Protein AF-A0A136PB28-F1 (afdb_monomer_lite)

Structure (mmCIF, N/CA/C/O backbone):
data_AF-A0A136PB28-F1
#
_entry.id   AF-A0A136PB28-F1
#
loop_
_atom_site.group_PDB
_atom_site.id
_atom_site.type_symbol
_atom_site.label_atom_id
_atom_site.label_alt_id
_atom_site.label_comp_id
_atom_site.label_asym_id
_atom_site.label_entity_id
_atom_site.label_seq_id
_atom_site.pdbx_PDB_ins_code
_atom_site.Cartn_x
_atom_site.Cartn_y
_atom_site.Cartn_z
_atom_site.occupancy
_atom_site.B_iso_or_equiv
_atom_site.auth_seq_id
_atom_site.auth_comp_id
_atom_site.auth_asym_id
_atom_site.auth_atom_id
_atom_site.pdbx_PDB_model_num
ATOM 1 N N . MET A 1 1 ? 33.156 21.304 -29.698 1.00 40.88 1 MET A N 1
ATOM 2 C CA . MET A 1 1 ? 33.214 20.363 -28.556 1.00 40.88 1 MET A CA 1
ATOM 3 C C . MET A 1 1 ? 31.860 20.278 -27.821 1.00 40.88 1 MET A C 1
ATOM 5 O O . MET A 1 1 ? 31.818 20.439 -26.615 1.00 40.88 1 MET A O 1
ATOM 9 N N . PHE A 1 2 ? 30.739 20.036 -28.527 1.00 38.22 2 PHE A N 1
ATOM 10 C CA . PHE A 1 2 ? 29.385 20.040 -27.918 1.00 38.22 2 PHE A CA 1
ATOM 11 C C . PHE A 1 2 ? 28.402 18.998 -28.498 1.00 38.22 2 PHE A C 1
ATOM 13 O O . PHE A 1 2 ? 27.209 19.052 -28.219 1.00 38.22 2 PHE A O 1
ATOM 20 N N . LYS A 1 3 ? 28.861 18.025 -29.300 1.00 46.22 3 LYS A N 1
ATOM 21 C CA . LYS A 1 3 ? 27.948 17.099 -30.004 1.00 46.22 3 LYS A CA 1
ATOM 22 C C . LYS A 1 3 ? 27.441 15.935 -29.125 1.00 46.22 3 LYS A C 1
ATOM 24 O O . LYS A 1 3 ? 26.342 15.446 -29.358 1.00 46.22 3 LYS A O 1
ATOM 29 N N . ASN A 1 4 ? 28.170 15.559 -28.065 1.00 51.47 4 ASN A N 1
ATOM 30 C CA . ASN A 1 4 ? 27.816 14.422 -27.193 1.00 51.47 4 ASN A CA 1
ATOM 31 C C . ASN A 1 4 ? 26.791 14.746 -26.089 1.00 51.47 4 ASN A C 1
ATOM 33 O O . ASN A 1 4 ? 26.107 13.843 -25.609 1.00 51.47 4 ASN A O 1
ATOM 37 N N . THR A 1 5 ? 26.637 16.014 -25.695 1.00 54.25 5 THR A N 1
ATOM 38 C CA . THR A 1 5 ? 25.782 16.397 -24.554 1.00 54.25 5 THR A CA 1
ATOM 39 C C . THR A 1 5 ? 24.290 16.191 -24.837 1.00 54.25 5 THR A C 1
ATOM 41 O O . THR A 1 5 ? 23.528 15.865 -23.929 1.00 54.25 5 THR A O 1
ATOM 44 N N . ASN A 1 6 ? 23.866 16.325 -26.097 1.00 60.41 6 ASN A N 1
ATOM 45 C CA . ASN A 1 6 ? 22.459 16.170 -26.478 1.00 60.41 6 ASN A CA 1
ATOM 46 C C . ASN A 1 6 ? 22.024 14.698 -26.519 1.00 60.41 6 ASN A C 1
ATOM 48 O O . ASN A 1 6 ? 20.935 14.379 -26.057 1.00 60.41 6 ASN A O 1
ATOM 52 N N . ILE A 1 7 ? 22.889 13.792 -26.985 1.00 64.19 7 ILE A N 1
ATOM 53 C CA . ILE A 1 7 ? 22.598 12.349 -27.030 1.00 64.19 7 ILE A CA 1
ATOM 54 C C . ILE A 1 7 ? 22.523 11.770 -25.615 1.00 64.19 7 ILE A C 1
ATOM 56 O O . ILE A 1 7 ? 21.583 11.046 -25.297 1.00 64.19 7 ILE A O 1
ATOM 60 N N . PHE A 1 8 ? 23.456 12.151 -24.736 1.00 64.88 8 PHE A N 1
ATOM 61 C CA . PHE A 1 8 ? 23.424 11.733 -23.333 1.00 64.88 8 PHE A CA 1
ATOM 62 C C . PHE A 1 8 ? 22.133 12.184 -22.633 1.00 64.88 8 PHE A C 1
ATOM 64 O O . PHE A 1 8 ? 21.495 11.390 -21.950 1.00 64.88 8 PHE A O 1
ATOM 71 N N . ARG A 1 9 ? 21.687 13.427 -22.866 1.00 66.56 9 ARG A N 1
ATOM 72 C CA . ARG A 1 9 ? 20.415 13.937 -22.324 1.00 66.56 9 ARG A CA 1
ATOM 73 C C . ARG A 1 9 ? 19.198 13.159 -22.825 1.00 66.56 9 ARG A C 1
ATOM 75 O O . ARG A 1 9 ? 18.308 12.887 -22.027 1.00 66.56 9 ARG A O 1
ATOM 82 N N . VAL A 1 10 ? 19.164 12.784 -24.104 1.00 68.81 10 VAL A N 1
ATOM 83 C CA . VAL A 1 10 ? 18.063 11.989 -24.679 1.00 68.81 10 VAL A CA 1
ATOM 84 C C . VAL A 1 10 ? 18.028 10.583 -24.077 1.00 68.81 10 VAL A C 1
ATOM 86 O O . VAL A 1 10 ? 16.962 10.127 -23.675 1.00 68.81 10 VAL A O 1
ATOM 89 N N . ILE A 1 11 ? 19.181 9.924 -23.935 1.00 66.62 11 ILE A N 1
ATOM 90 C CA . ILE A 1 11 ? 19.267 8.595 -23.308 1.00 66.62 11 ILE A CA 1
ATOM 91 C C . ILE A 1 11 ? 18.815 8.661 -21.844 1.00 66.62 11 ILE A C 1
ATOM 93 O O . ILE A 1 11 ? 17.996 7.851 -21.419 1.00 66.62 11 ILE A O 1
ATOM 97 N N . VAL A 1 12 ? 19.281 9.657 -21.086 1.00 68.06 12 VAL A N 1
ATOM 98 C CA . VAL A 1 12 ? 18.870 9.858 -19.688 1.00 68.06 12 VAL A CA 1
ATOM 99 C C . VAL A 1 12 ? 17.362 10.110 -19.577 1.00 68.06 12 VAL A C 1
ATOM 101 O O . VAL A 1 12 ? 16.717 9.540 -18.702 1.00 68.06 12 VAL A O 1
ATOM 104 N N . LEU A 1 13 ? 16.770 10.895 -20.482 1.00 67.38 13 LEU A N 1
ATOM 105 C CA . LEU A 1 13 ? 15.319 11.127 -20.525 1.00 67.38 13 LEU A CA 1
ATOM 106 C C . LEU A 1 13 ? 14.516 9.849 -20.812 1.00 67.38 13 LEU A C 1
ATOM 108 O O . LEU A 1 13 ? 13.489 9.613 -20.172 1.00 67.38 13 LEU A O 1
ATOM 112 N N . ILE A 1 14 ? 14.984 9.005 -21.734 1.00 67.88 14 ILE A N 1
ATOM 113 C CA . ILE A 1 14 ? 14.341 7.719 -22.047 1.00 67.88 14 ILE A CA 1
ATOM 114 C C . ILE A 1 14 ? 14.407 6.779 -20.838 1.00 67.88 14 ILE A C 1
ATOM 116 O O . ILE A 1 14 ? 13.410 6.161 -20.474 1.00 67.88 14 ILE A O 1
ATOM 120 N N . VAL A 1 15 ? 15.556 6.715 -20.164 1.00 65.94 15 VAL A N 1
ATOM 121 C CA . VAL A 1 15 ? 15.717 5.889 -18.961 1.00 65.94 15 VAL A CA 1
ATOM 122 C C . VAL A 1 15 ? 14.838 6.403 -17.815 1.00 65.94 15 VAL A C 1
ATOM 124 O O . VAL A 1 15 ? 14.195 5.607 -17.144 1.00 65.94 15 VAL A O 1
ATOM 127 N N . LEU A 1 16 ? 14.735 7.718 -17.602 1.00 65.62 16 LEU A N 1
ATOM 128 C CA . LEU A 1 16 ? 13.890 8.284 -16.540 1.00 65.62 16 LEU A CA 1
ATOM 129 C C . LEU A 1 16 ? 12.391 8.032 -16.771 1.00 65.62 16 LEU A C 1
ATOM 131 O O . LEU A 1 16 ? 11.677 7.681 -15.833 1.00 65.62 16 LEU A O 1
ATOM 135 N N . THR A 1 17 ? 11.916 8.163 -18.012 1.00 62.56 17 THR A N 1
ATOM 136 C CA . THR A 1 17 ? 10.505 7.903 -18.365 1.00 62.56 17 THR A CA 1
ATOM 137 C C . THR A 1 17 ? 10.138 6.418 -18.291 1.00 62.56 17 THR A C 1
ATOM 139 O O . THR A 1 17 ? 8.999 6.075 -17.969 1.00 62.56 17 THR A O 1
ATOM 142 N N . ALA A 1 18 ? 11.106 5.521 -18.493 1.00 62.22 18 ALA A N 1
ATOM 143 C CA . ALA A 1 18 ? 10.931 4.087 -18.280 1.00 62.22 18 ALA A CA 1
ATOM 144 C C . ALA A 1 18 ? 10.609 3.727 -16.817 1.00 62.22 18 ALA A C 1
ATOM 146 O O . ALA A 1 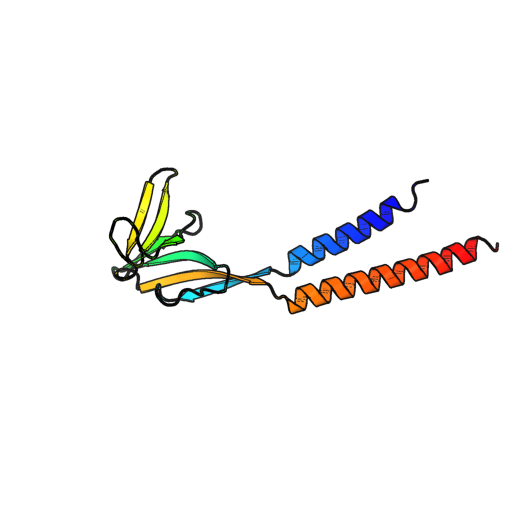18 ? 9.806 2.828 -16.569 1.00 62.22 18 ALA A O 1
ATOM 147 N N . PHE A 1 19 ? 11.184 4.442 -15.842 1.00 59.22 19 PHE A N 1
ATOM 148 C CA . PHE A 1 19 ? 10.926 4.181 -14.421 1.00 59.22 19 PHE A CA 1
ATOM 149 C C . PHE A 1 19 ? 9.526 4.611 -13.973 1.00 59.22 19 PHE A C 1
ATOM 151 O O . PHE A 1 19 ? 8.932 3.950 -13.121 1.00 59.22 19 PHE A O 1
ATOM 158 N N . THR A 1 20 ? 8.961 5.673 -14.555 1.00 59.78 20 THR A N 1
ATOM 159 C CA . THR A 1 20 ? 7.620 6.152 -14.178 1.00 59.78 20 THR A CA 1
ATOM 160 C C . THR A 1 20 ? 6.495 5.220 -14.631 1.00 59.78 20 THR A C 1
ATOM 162 O O . THR A 1 20 ? 5.398 5.290 -14.088 1.00 59.78 20 THR A O 1
ATOM 165 N N . GLY A 1 21 ? 6.751 4.332 -15.598 1.00 54.59 21 GLY A N 1
ATOM 166 C CA . GLY A 1 21 ? 5.741 3.438 -16.170 1.00 54.59 21 GLY A CA 1
ATOM 167 C C . GLY A 1 21 ? 5.539 2.103 -15.449 1.00 54.59 21 GLY A C 1
ATOM 168 O O . GLY A 1 21 ? 4.666 1.347 -15.864 1.00 54.59 21 GLY A O 1
ATOM 169 N N . CYS A 1 22 ? 6.323 1.777 -14.412 1.00 65.06 22 CYS A N 1
ATOM 170 C CA . CYS A 1 22 ? 6.362 0.401 -13.892 1.00 65.06 22 CYS A CA 1
ATOM 171 C C . CYS A 1 22 ? 5.754 0.162 -12.506 1.00 65.06 22 CYS A C 1
ATOM 173 O O . CYS A 1 22 ? 5.833 -0.945 -11.968 1.00 65.06 22 CYS A O 1
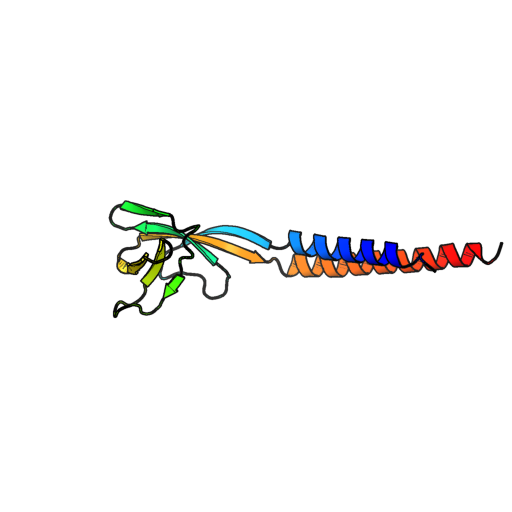ATOM 175 N N . VAL A 1 23 ? 5.115 1.180 -11.933 1.00 62.50 23 VAL A N 1
ATOM 176 C CA . VAL A 1 23 ? 4.395 1.063 -10.663 1.00 62.50 23 VAL A CA 1
ATOM 177 C C . VAL A 1 23 ? 2.908 1.218 -10.951 1.00 62.50 23 VAL A C 1
ATOM 179 O O . VAL A 1 23 ? 2.466 2.277 -11.385 1.00 62.50 23 VAL A O 1
ATOM 182 N N . THR A 1 24 ? 2.137 0.155 -10.738 1.00 66.38 24 THR A N 1
ATOM 183 C CA . THR A 1 24 ? 0.673 0.184 -10.839 1.00 66.38 24 THR A CA 1
ATOM 184 C C . THR A 1 24 ? 0.100 0.118 -9.433 1.00 66.38 24 THR A C 1
ATOM 186 O O . THR A 1 24 ? 0.485 -0.748 -8.647 1.00 66.38 24 THR A O 1
ATOM 189 N N . SER A 1 25 ? -0.812 1.028 -9.092 1.00 66.25 25 SER A N 1
ATOM 190 C CA . SER A 1 25 ? -1.561 0.906 -7.847 1.00 66.25 25 SER A CA 1
ATOM 191 C C . SER A 1 25 ? -2.829 0.087 -8.070 1.00 66.25 25 SER A C 1
ATOM 193 O O . SER A 1 25 ? -3.546 0.256 -9.059 1.00 66.25 25 SER A O 1
ATOM 195 N N . LYS A 1 26 ? -3.093 -0.846 -7.156 1.00 77.69 26 LYS A N 1
ATOM 196 C CA . LYS A 1 26 ? -4.293 -1.679 -7.156 1.00 77.69 26 LYS A CA 1
ATOM 197 C C . LYS A 1 26 ? -5.045 -1.471 -5.852 1.00 77.69 26 LYS A C 1
ATOM 199 O O . LYS A 1 26 ? -4.461 -1.516 -4.774 1.00 77.69 26 LYS A O 1
ATOM 204 N N . ILE A 1 27 ? -6.351 -1.255 -5.952 1.00 81.62 27 ILE A N 1
ATOM 205 C CA . ILE A 1 27 ? -7.223 -1.144 -4.783 1.00 81.62 27 ILE A CA 1
ATOM 206 C C . ILE A 1 27 ? -7.669 -2.548 -4.379 1.00 81.62 27 ILE A C 1
ATOM 208 O O . ILE A 1 27 ? -8.200 -3.295 -5.201 1.00 81.62 27 ILE A O 1
ATOM 212 N N . GLU A 1 28 ? -7.480 -2.890 -3.111 1.00 82.38 28 GLU A N 1
ATOM 213 C CA . GLU A 1 28 ? -7.866 -4.174 -2.538 1.00 82.38 28 GLU A CA 1
ATOM 214 C C . GLU A 1 28 ? -8.627 -3.972 -1.222 1.00 82.38 28 GLU A C 1
ATOM 216 O O . GLU A 1 28 ? -8.401 -3.009 -0.484 1.00 82.38 28 GLU A O 1
ATOM 221 N N . TYR A 1 29 ? -9.566 -4.875 -0.941 1.00 81.88 29 TYR A N 1
ATOM 222 C CA . TYR A 1 29 ? -10.327 -4.896 0.304 1.00 81.88 29 TYR A CA 1
ATOM 223 C C . TYR A 1 29 ? -9.887 -6.111 1.112 1.00 81.88 29 TYR A C 1
ATOM 225 O O . TYR A 1 29 ? -10.109 -7.239 0.683 1.00 81.88 29 TYR A O 1
ATOM 233 N N . THR A 1 30 ? -9.276 -5.889 2.272 1.00 82.75 30 THR A N 1
ATOM 234 C CA . THR A 1 30 ? -8.758 -6.967 3.126 1.00 82.75 30 THR A CA 1
ATOM 235 C C . THR A 1 30 ? -9.233 -6.814 4.567 1.00 82.75 30 THR A C 1
ATOM 237 O O . THR A 1 30 ? -9.694 -5.749 4.981 1.00 82.75 30 THR A O 1
ATOM 240 N N . LYS A 1 31 ? -9.144 -7.882 5.357 1.00 78.44 31 LYS A N 1
ATOM 241 C CA . LYS A 1 31 ? -9.346 -7.812 6.808 1.00 78.44 31 LYS A CA 1
ATOM 242 C C . LYS A 1 31 ? -8.072 -7.309 7.486 1.00 78.44 31 LYS A C 1
ATOM 244 O O . LYS A 1 31 ? -6.969 -7.535 7.002 1.00 78.44 31 LYS A O 1
ATOM 249 N N . SER A 1 32 ? -8.208 -6.699 8.666 1.00 70.69 32 SER A N 1
ATOM 250 C CA . SER A 1 32 ? -7.053 -6.180 9.428 1.00 70.69 32 SER A CA 1
ATOM 251 C C . SER A 1 32 ? -5.989 -7.241 9.743 1.00 70.69 32 SER A C 1
ATOM 253 O O . SER A 1 32 ? -4.798 -6.950 9.777 1.00 70.69 32 SER A O 1
ATOM 255 N N . ASN A 1 33 ? -6.404 -8.500 9.898 1.00 67.81 33 ASN A N 1
ATOM 256 C CA . ASN A 1 33 ? -5.504 -9.611 10.215 1.00 67.81 33 ASN A CA 1
ATOM 257 C C . ASN A 1 33 ? -4.845 -10.232 8.968 1.00 67.81 33 ASN A C 1
ATOM 259 O O . ASN A 1 33 ? -3.974 -11.087 9.099 1.00 67.81 33 ASN A O 1
ATOM 263 N N . GLU A 1 34 ? -5.263 -9.817 7.771 1.00 73.25 34 GLU A N 1
ATOM 264 C CA . GLU A 1 34 ? -4.848 -10.356 6.469 1.00 73.25 34 GLU A CA 1
ATOM 265 C C . GLU A 1 34 ? -4.080 -9.296 5.655 1.00 73.25 34 GLU A C 1
ATOM 267 O O . GLU A 1 34 ? -4.063 -9.314 4.424 1.00 73.25 34 GLU A O 1
ATOM 272 N N . LEU A 1 35 ? -3.446 -8.336 6.339 1.00 73.31 35 LEU A N 1
ATOM 273 C CA . LEU A 1 35 ? -2.622 -7.322 5.687 1.00 73.31 35 LEU A CA 1
ATOM 274 C C . LEU A 1 35 ? -1.408 -7.976 4.996 1.00 73.31 35 LEU A C 1
ATOM 276 O O . LEU A 1 35 ? -0.705 -8.783 5.619 1.00 73.31 35 LEU A O 1
ATOM 280 N N . PRO A 1 36 ? -1.123 -7.624 3.729 1.00 69.06 36 PRO A N 1
ATOM 281 C CA . PRO A 1 36 ? -0.012 -8.208 2.992 1.00 69.06 36 PRO A CA 1
ATOM 282 C C . PRO A 1 36 ? 1.320 -7.770 3.614 1.00 69.06 36 PRO A C 1
ATOM 284 O O . PRO A 1 36 ? 1.653 -6.589 3.625 1.00 69.06 36 PRO A O 1
ATOM 287 N N . LYS A 1 37 ? 2.096 -8.728 4.139 1.00 69.06 37 LYS A N 1
ATOM 288 C CA . LYS A 1 37 ? 3.379 -8.458 4.820 1.00 69.06 37 LYS A CA 1
ATOM 289 C C . LYS A 1 37 ? 4.515 -8.087 3.865 1.00 69.06 37 LYS A C 1
ATOM 291 O O . LYS A 1 37 ? 5.435 -7.384 4.260 1.00 69.06 37 LYS A O 1
ATOM 296 N N . GLU A 1 38 ? 4.452 -8.578 2.630 1.00 68.44 38 GLU A N 1
ATOM 297 C CA . GLU A 1 38 ? 5.543 -8.476 1.649 1.00 68.44 38 GLU A CA 1
ATOM 298 C C . GLU A 1 38 ? 5.325 -7.376 0.602 1.00 68.44 38 GLU A C 1
ATOM 300 O O . GLU A 1 38 ? 6.214 -7.104 -0.201 1.00 68.44 38 GLU A O 1
ATOM 305 N N . LYS A 1 39 ? 4.153 -6.731 0.594 1.00 70.75 39 LYS A N 1
ATOM 306 C CA . LYS A 1 39 ? 3.827 -5.678 -0.373 1.00 70.75 39 LYS A CA 1
ATOM 307 C C . LYS A 1 39 ? 3.809 -4.316 0.301 1.00 70.75 39 LYS A C 1
ATOM 309 O O . LYS A 1 39 ? 3.380 -4.183 1.443 1.00 70.75 39 LYS A O 1
ATOM 314 N N . VAL A 1 40 ? 4.226 -3.290 -0.434 1.00 77.38 40 VAL A N 1
ATOM 315 C CA . VAL A 1 40 ? 4.031 -1.905 -0.006 1.00 77.38 40 VAL A CA 1
ATOM 316 C C . VAL A 1 40 ? 2.555 -1.572 -0.199 1.00 77.38 40 VAL A C 1
ATOM 318 O O . VAL A 1 40 ? 2.043 -1.619 -1.317 1.00 77.38 40 VAL A O 1
ATOM 321 N N . TYR A 1 41 ? 1.862 -1.261 0.893 1.00 81.38 41 TYR A N 1
ATOM 322 C CA . TYR A 1 41 ? 0.455 -0.882 0.870 1.00 81.38 41 TYR A CA 1
ATOM 323 C C . TYR A 1 41 ? 0.232 0.425 1.625 1.00 81.38 41 TYR A C 1
ATOM 325 O O . TYR A 1 41 ? 0.953 0.759 2.566 1.00 81.38 41 TYR A O 1
ATOM 333 N N . ARG A 1 42 ? -0.810 1.150 1.226 1.00 84.31 42 ARG A N 1
ATOM 334 C CA . ARG A 1 42 ? -1.336 2.314 1.931 1.00 84.31 42 ARG A CA 1
ATOM 335 C C . ARG A 1 42 ? -2.757 2.019 2.375 1.00 84.31 42 ARG A C 1
ATOM 337 O O . ARG A 1 42 ? -3.582 1.606 1.567 1.00 84.31 42 ARG A O 1
ATOM 344 N N . ILE A 1 43 ? -3.061 2.224 3.650 1.00 85.38 43 ILE A N 1
ATOM 345 C CA . ILE A 1 43 ? -4.433 2.093 4.146 1.00 85.38 43 ILE A CA 1
ATOM 346 C C . ILE A 1 43 ? -5.176 3.370 3.763 1.00 85.38 43 ILE A C 1
ATOM 348 O O . ILE A 1 43 ? -4.747 4.458 4.135 1.00 85.38 43 ILE A O 1
ATOM 35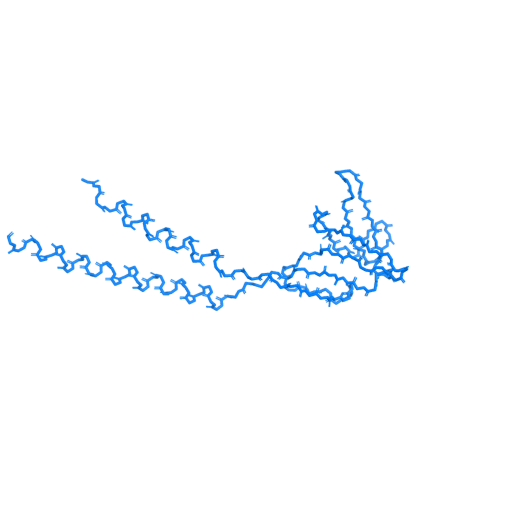2 N N . THR A 1 44 ? -6.266 3.251 3.006 1.00 89.44 44 THR A N 1
ATOM 353 C CA . THR A 1 44 ? -7.041 4.416 2.561 1.00 89.44 44 THR A CA 1
ATOM 354 C C . THR A 1 44 ? -8.313 4.588 3.370 1.00 89.44 44 THR A C 1
ATOM 356 O O . THR A 1 44 ? -8.700 5.707 3.667 1.00 89.44 44 THR A O 1
ATOM 359 N N . THR A 1 45 ? -8.992 3.500 3.732 1.00 89.62 45 THR A N 1
ATOM 360 C CA . THR A 1 45 ? -10.299 3.590 4.398 1.00 89.62 45 THR A CA 1
ATOM 361 C C . THR A 1 45 ? -10.482 2.448 5.384 1.00 89.62 45 THR A C 1
ATOM 363 O O . THR A 1 45 ? -10.170 1.297 5.075 1.00 89.62 45 THR A O 1
ATOM 366 N N . LEU A 1 46 ? -11.019 2.765 6.559 1.00 89.56 46 LEU A N 1
ATOM 367 C CA . LEU A 1 46 ? -11.389 1.810 7.597 1.00 89.56 46 LEU A CA 1
ATOM 368 C C . LEU A 1 46 ? -12.914 1.656 7.604 1.00 89.56 46 LEU A C 1
ATOM 370 O O . LEU A 1 46 ? -13.623 2.649 7.762 1.00 89.56 46 LEU A O 1
ATOM 374 N N . TYR A 1 47 ? -13.411 0.428 7.467 1.00 90.62 47 TYR A N 1
ATOM 375 C CA . TYR A 1 47 ? -14.819 0.091 7.676 1.00 90.62 47 TYR A CA 1
ATOM 376 C C . TYR A 1 47 ? -14.961 -0.579 9.038 1.00 90.62 47 TYR A C 1
ATOM 378 O O . TYR A 1 47 ? -14.430 -1.671 9.268 1.00 90.62 47 TYR A O 1
ATOM 386 N N . LEU A 1 48 ? -15.649 0.091 9.953 1.00 90.94 48 LEU A N 1
ATOM 387 C CA . LEU A 1 48 ? -15.863 -0.381 11.311 1.00 90.94 48 LEU A CA 1
ATOM 388 C C . LEU A 1 48 ? -17.112 -1.266 11.401 1.00 90.94 48 LEU A C 1
ATOM 390 O O . LEU A 1 48 ? -18.040 -1.162 10.600 1.00 90.94 48 LEU A O 1
ATOM 394 N N . LYS A 1 49 ? -17.139 -2.152 12.400 1.00 88.88 49 LYS A N 1
ATOM 395 C CA . LYS A 1 49 ? -18.265 -3.074 12.640 1.00 88.88 49 LYS A CA 1
ATOM 396 C C . LYS A 1 49 ? -19.542 -2.380 13.110 1.00 88.88 49 LYS A C 1
ATOM 398 O O . LYS A 1 49 ? -20.617 -2.952 12.978 1.00 88.88 49 LYS A O 1
ATOM 403 N N . ASP A 1 50 ? -19.420 -1.181 13.667 1.00 88.25 50 ASP A N 1
ATOM 404 C CA . ASP A 1 50 ? -20.548 -0.326 14.051 1.00 88.25 50 ASP A CA 1
ATOM 405 C C . ASP A 1 50 ? -21.198 0.377 12.840 1.00 88.25 50 ASP A C 1
ATOM 407 O O . ASP A 1 50 ? -22.190 1.081 13.002 1.00 88.25 50 ASP A O 1
ATOM 411 N N . GLY A 1 51 ? -20.660 0.177 11.629 1.00 85.25 51 GLY A N 1
ATOM 412 C CA . GLY A 1 51 ? -21.118 0.817 10.396 1.00 85.25 51 GLY A CA 1
ATOM 413 C C . GLY A 1 51 ? -20.417 2.141 10.085 1.00 85.25 51 GLY A C 1
ATOM 414 O O . GLY A 1 51 ? -20.635 2.701 9.011 1.00 85.25 51 GLY A O 1
ATOM 415 N N . SER A 1 52 ? -19.548 2.629 10.973 1.00 88.62 52 SER A N 1
ATOM 416 C CA . SER A 1 52 ? -18.779 3.852 10.757 1.00 88.62 52 SER A CA 1
ATOM 417 C C . SER A 1 52 ? -17.698 3.650 9.688 1.00 88.62 52 SER A C 1
ATOM 419 O O . SER A 1 52 ? -17.054 2.600 9.602 1.00 88.62 52 SER A O 1
ATOM 421 N N . ILE A 1 53 ? -17.460 4.686 8.884 1.00 90.31 53 ILE A N 1
ATOM 422 C CA . ILE A 1 53 ? -16.433 4.694 7.836 1.00 90.31 53 ILE A CA 1
ATOM 423 C C . ILE A 1 53 ? -15.450 5.818 8.143 1.00 90.31 53 ILE A C 1
ATOM 425 O O . ILE A 1 53 ? -15.854 6.969 8.297 1.00 90.31 53 ILE A O 1
ATOM 429 N N . ILE A 1 54 ? -14.160 5.491 8.222 1.00 87.88 54 ILE A N 1
ATOM 430 C CA . ILE A 1 54 ? -13.095 6.465 8.478 1.00 87.88 54 ILE A CA 1
ATOM 431 C C . ILE A 1 54 ? -12.183 6.517 7.254 1.00 87.88 54 ILE A C 1
ATOM 433 O O . ILE A 1 54 ? -11.507 5.536 6.937 1.00 87.88 54 ILE A O 1
ATOM 437 N N . ASP A 1 55 ? -12.149 7.663 6.574 1.00 88.75 55 ASP A N 1
ATOM 438 C CA . ASP A 1 55 ? -11.167 7.924 5.520 1.00 88.75 55 ASP A CA 1
ATOM 439 C C . ASP A 1 55 ? -9.832 8.350 6.146 1.00 88.75 55 ASP A C 1
ATOM 441 O O . ASP A 1 55 ? -9.758 9.292 6.942 1.00 88.75 55 ASP A O 1
ATOM 445 N N . VAL A 1 56 ? -8.782 7.609 5.807 1.00 87.81 56 VAL A N 1
ATOM 446 C CA . VAL A 1 56 ? -7.418 7.790 6.307 1.00 87.81 56 VAL A CA 1
ATOM 447 C C . VAL A 1 56 ? -6.398 7.935 5.175 1.00 87.81 56 VAL A C 1
ATOM 449 O O . VAL A 1 56 ? -5.196 7.903 5.436 1.00 87.81 56 VAL A O 1
ATOM 452 N N . LYS A 1 57 ? -6.848 8.135 3.927 1.00 83.44 57 LYS A N 1
ATOM 453 C CA . LYS A 1 57 ? -5.980 8.229 2.741 1.00 83.44 57 LYS A CA 1
ATOM 454 C C . LYS A 1 57 ? -4.874 9.281 2.883 1.00 83.44 57 LYS A C 1
ATOM 456 O O . LYS A 1 57 ? -3.749 9.044 2.449 1.00 83.44 57 LYS A O 1
ATOM 461 N N . GLU A 1 58 ? -5.187 10.412 3.509 1.00 82.56 58 GLU A N 1
ATOM 462 C CA . GLU A 1 58 ? -4.259 11.534 3.727 1.00 82.56 58 GLU A CA 1
ATOM 463 C C . GLU A 1 58 ? -3.649 11.552 5.140 1.00 82.56 58 GLU A C 1
ATOM 465 O O . GLU A 1 58 ? -2.850 12.423 5.462 1.00 82.56 58 GLU A O 1
ATOM 470 N N . LYS A 1 59 ? -4.005 10.579 5.988 1.00 82.25 59 LYS A N 1
ATOM 471 C CA . LYS A 1 59 ? -3.711 10.571 7.434 1.00 82.25 59 LYS A CA 1
ATOM 472 C C . LYS A 1 59 ? -2.579 9.619 7.837 1.00 82.25 59 LYS A C 1
ATOM 474 O O . LYS A 1 59 ? -2.438 9.304 9.019 1.00 82.25 59 LYS A O 1
ATOM 479 N N . ASP A 1 60 ? -1.818 9.132 6.851 1.00 79.25 60 ASP A N 1
ATOM 480 C CA . ASP A 1 60 ? -0.694 8.190 6.987 1.00 79.25 60 ASP A CA 1
ATOM 481 C C . ASP A 1 60 ? -0.944 7.075 8.018 1.00 79.25 60 ASP A C 1
ATOM 483 O O . ASP A 1 60 ? -0.155 6.834 8.937 1.00 79.25 60 ASP A O 1
ATOM 487 N N . ALA A 1 61 ? -2.070 6.376 7.853 1.00 85.56 61 ALA A N 1
ATOM 488 C CA . ALA A 1 61 ? -2.456 5.285 8.734 1.00 85.56 61 ALA A CA 1
ATOM 489 C C . ALA A 1 61 ? -1.462 4.114 8.683 1.00 85.56 61 ALA A C 1
ATOM 491 O O . ALA A 1 61 ? -1.067 3.654 7.608 1.00 85.56 61 ALA A O 1
ATOM 492 N N . LYS A 1 62 ? -1.098 3.587 9.858 1.00 85.31 62 LYS A N 1
ATOM 493 C CA . LYS A 1 62 ? -0.158 2.470 10.023 1.00 85.31 62 LYS A CA 1
ATOM 494 C C . LYS A 1 62 ? -0.724 1.404 10.947 1.00 85.31 62 LYS A C 1
ATOM 496 O O . LYS A 1 62 ? -1.360 1.707 11.954 1.00 85.31 62 LYS A O 1
ATOM 501 N N . PHE A 1 63 ? -0.430 0.148 10.633 1.00 84.88 63 PHE A N 1
ATOM 502 C CA . PHE A 1 63 ? -0.697 -0.970 11.527 1.00 84.88 63 PHE A CA 1
ATOM 503 C C . PHE A 1 63 ? 0.431 -1.102 12.562 1.00 84.88 63 PHE A C 1
ATOM 505 O O . PHE A 1 63 ? 1.607 -1.171 12.202 1.00 84.88 63 PHE A O 1
ATOM 512 N N . LYS A 1 64 ? 0.078 -1.153 13.848 1.00 84.88 64 LYS A N 1
ATOM 513 C CA . LYS A 1 64 ? 0.980 -1.436 14.969 1.00 84.88 64 LYS A CA 1
ATOM 514 C C . LYS A 1 64 ? 0.509 -2.705 15.681 1.00 84.88 64 LYS A C 1
ATOM 516 O O . LYS A 1 64 ? -0.667 -2.847 16.006 1.00 84.88 64 LYS A O 1
ATOM 521 N N . LEU A 1 65 ? 1.442 -3.606 15.991 1.00 82.25 65 LEU A N 1
ATOM 522 C CA . LEU A 1 65 ? 1.143 -4.819 16.765 1.00 82.25 65 LEU A CA 1
ATOM 523 C C . LEU A 1 65 ? 0.708 -4.506 18.197 1.00 82.25 65 LEU A C 1
ATOM 525 O O . LEU A 1 65 ? -0.082 -5.253 18.760 1.00 82.25 65 LEU A O 1
ATOM 529 N N . LYS A 1 66 ? 1.205 -3.408 18.773 1.00 83.00 66 LYS A N 1
ATOM 530 C CA . LYS A 1 66 ? 0.843 -2.951 20.111 1.00 83.00 66 LYS A CA 1
ATOM 531 C C . LYS A 1 66 ? 0.926 -1.433 20.186 1.00 83.00 66 LYS A C 1
ATOM 533 O O . LYS A 1 66 ? 1.950 -0.860 19.818 1.00 83.00 66 LYS A O 1
ATOM 538 N N . ASP A 1 67 ? -0.130 -0.794 20.671 1.00 82.81 67 ASP A N 1
ATOM 539 C CA . ASP A 1 67 ? -0.182 0.651 20.905 1.00 82.81 67 ASP A CA 1
ATOM 540 C C . ASP A 1 67 ? -0.973 0.931 22.186 1.00 82.81 67 ASP A C 1
ATOM 542 O O . ASP A 1 67 ? -2.077 0.417 22.361 1.00 82.81 67 ASP A O 1
ATOM 546 N N . LYS A 1 68 ? -0.385 1.685 23.126 1.00 81.50 68 LYS A N 1
ATOM 547 C CA . LYS A 1 68 ? -1.014 2.054 24.415 1.00 81.50 68 LYS A CA 1
ATOM 548 C C . LYS A 1 68 ? -1.636 0.868 25.186 1.00 81.50 68 LYS A C 1
ATOM 550 O O . LYS A 1 68 ? -2.653 1.012 25.853 1.00 81.50 68 LYS A O 1
ATOM 555 N N . GLY A 1 69 ? -1.016 -0.314 25.100 1.00 80.12 69 GLY A N 1
ATOM 556 C CA . GLY A 1 69 ? -1.475 -1.533 25.783 1.00 80.12 69 GLY A CA 1
ATOM 557 C C . GLY A 1 69 ? -2.558 -2.331 25.047 1.00 80.12 69 GLY A C 1
ATOM 558 O O . GLY A 1 69 ? -3.015 -3.337 25.578 1.00 80.12 69 GLY A O 1
ATOM 559 N N . ILE A 1 70 ? -2.943 -1.919 23.837 1.00 82.56 70 ILE A N 1
ATOM 560 C CA . ILE A 1 70 ? -3.910 -2.615 22.983 1.00 82.56 70 ILE A CA 1
ATOM 561 C C . ILE A 1 70 ? -3.153 -3.314 21.851 1.00 82.56 70 ILE A C 1
ATOM 563 O O . ILE A 1 70 ? -2.327 -2.693 21.180 1.00 82.56 70 ILE A O 1
ATOM 567 N N . ASP A 1 71 ? -3.451 -4.593 21.629 1.00 82.19 71 ASP A N 1
ATOM 568 C CA . ASP A 1 71 ? -2.837 -5.383 20.562 1.00 82.19 71 ASP A CA 1
ATOM 569 C C . ASP A 1 71 ? -3.573 -5.204 19.219 1.00 82.19 71 ASP A C 1
ATOM 571 O O . ASP A 1 71 ? -4.796 -5.044 19.178 1.00 82.19 71 ASP A O 1
ATOM 575 N N . ASN A 1 72 ? -2.819 -5.277 18.117 1.00 83.69 72 ASN A N 1
ATOM 576 C CA . ASN A 1 72 ? -3.271 -5.169 16.724 1.00 83.69 72 ASN A CA 1
ATOM 577 C C . ASN A 1 72 ? -4.127 -3.919 16.467 1.00 83.69 72 ASN A C 1
ATOM 579 O O . ASN A 1 72 ? -5.356 -3.986 16.385 1.00 83.69 72 ASN A O 1
ATOM 583 N N . VAL A 1 73 ? -3.490 -2.766 16.304 1.00 87.62 73 VAL A N 1
ATOM 584 C CA . VAL A 1 73 ? -4.148 -1.456 16.231 1.00 87.62 73 VAL A CA 1
ATOM 585 C C . VAL A 1 73 ? -3.762 -0.741 14.944 1.00 87.62 73 VAL A C 1
ATOM 587 O O . VAL A 1 73 ? -2.600 -0.753 14.546 1.00 87.62 73 VAL A O 1
ATOM 590 N N . ILE A 1 74 ? -4.725 -0.073 14.315 1.00 86.50 74 ILE A N 1
ATOM 591 C CA . ILE A 1 74 ? -4.442 0.898 13.259 1.00 86.50 74 ILE A CA 1
ATOM 592 C C . ILE A 1 74 ? -4.387 2.281 13.882 1.00 86.50 74 ILE A C 1
ATOM 594 O O . ILE A 1 74 ? -5.327 2.716 14.544 1.00 86.50 74 ILE A O 1
ATOM 598 N N . VAL A 1 75 ? -3.272 2.960 13.666 1.00 88.75 75 VAL A N 1
ATOM 599 C CA . VAL A 1 75 ? -3.007 4.301 14.167 1.00 88.75 75 VAL A CA 1
ATOM 600 C C . VAL A 1 75 ? -3.004 5.268 12.998 1.00 88.75 75 VAL A C 1
ATOM 602 O O . VAL A 1 75 ? -2.358 4.997 11.989 1.00 88.75 75 VAL A O 1
ATOM 605 N N . TYR A 1 76 ? -3.701 6.390 13.137 1.00 89.06 76 TYR A N 1
ATOM 606 C CA . TYR A 1 76 ? -3.709 7.474 12.158 1.00 89.06 76 TYR A CA 1
ATOM 607 C C . TYR A 1 76 ? -3.754 8.833 12.861 1.00 89.06 76 TYR A C 1
ATOM 609 O O . TYR A 1 76 ? -4.190 8.932 14.009 1.00 89.06 76 TYR A O 1
ATOM 617 N N . TYR A 1 77 ? -3.325 9.886 12.171 1.00 85.44 77 TYR A N 1
ATOM 618 C CA . TYR A 1 77 ? -3.387 11.253 12.690 1.00 85.44 77 TYR A CA 1
ATOM 619 C C . TYR A 1 77 ? -4.624 11.953 12.136 1.00 85.44 77 TYR A C 1
ATOM 621 O O . TYR A 1 77 ? -4.779 12.077 10.926 1.00 85.44 77 TYR A O 1
ATOM 629 N N . GLU A 1 78 ? -5.554 12.359 13.000 1.00 80.25 78 GLU A N 1
ATOM 630 C CA . GLU A 1 78 ? -6.745 13.093 12.558 1.00 80.25 78 GLU A CA 1
ATOM 631 C C . GLU A 1 78 ? -6.414 14.536 12.167 1.00 80.25 78 GLU A C 1
ATOM 633 O O . GLU A 1 78 ? -6.934 15.007 11.161 1.00 80.25 78 GLU A O 1
ATOM 638 N N . ASP A 1 79 ? -5.498 15.141 12.924 1.00 78.56 79 ASP A N 1
ATOM 639 C CA . ASP A 1 79 ? -4.855 16.441 12.727 1.00 78.56 79 ASP A CA 1
ATOM 640 C C . ASP A 1 79 ? -3.366 16.306 13.082 1.00 78.56 79 ASP A C 1
ATOM 642 O O . ASP A 1 79 ? -2.966 15.305 13.683 1.00 78.56 79 ASP A O 1
ATOM 646 N N . VAL A 1 80 ? -2.556 17.333 12.783 1.00 74.88 80 VAL A N 1
ATOM 647 C CA . VAL A 1 80 ? -1.082 17.354 12.956 1.00 74.88 80 VAL A CA 1
ATOM 648 C C . VAL A 1 80 ? -0.609 16.825 14.324 1.00 74.88 80 VAL A C 1
ATOM 650 O O . VAL A 1 80 ? 0.483 16.275 14.411 1.00 74.88 80 VAL A O 1
ATOM 653 N N . ASN A 1 81 ? -1.435 16.917 15.375 1.00 77.88 81 ASN A N 1
ATOM 654 C CA . ASN A 1 81 ? -1.084 16.491 16.733 1.00 77.88 81 ASN A CA 1
ATOM 655 C C . ASN A 1 81 ? -2.055 15.490 17.390 1.00 77.88 81 ASN A C 1
ATOM 657 O O . ASN A 1 81 ? -1.858 15.145 18.555 1.00 77.88 81 ASN A O 1
ATOM 661 N N . ILE A 1 82 ? -3.099 15.018 16.697 1.00 83.31 82 ILE A N 1
ATOM 662 C CA . ILE A 1 82 ? -4.104 14.125 17.301 1.00 83.31 82 ILE A CA 1
ATOM 663 C C . ILE A 1 82 ? -3.947 12.714 16.734 1.00 83.31 82 ILE A C 1
ATOM 665 O O . ILE A 1 82 ? -4.518 12.371 15.700 1.00 83.31 82 ILE A O 1
ATOM 669 N N . GLU A 1 83 ? -3.172 11.886 17.436 1.00 84.81 83 GLU A N 1
ATOM 670 C CA . GLU A 1 83 ? -3.038 10.455 17.145 1.00 84.81 83 GLU A CA 1
ATOM 671 C C . GLU A 1 83 ? -4.284 9.702 17.637 1.00 84.81 83 GLU A C 1
ATOM 673 O O . GLU A 1 83 ? -4.554 9.628 18.842 1.00 84.81 83 GLU A O 1
ATOM 678 N N . LYS A 1 84 ? -5.031 9.110 16.704 1.00 86.81 84 LYS A N 1
ATOM 679 C CA . LYS A 1 84 ? -6.142 8.201 16.987 1.00 86.81 84 LYS A CA 1
ATOM 680 C C . LYS A 1 84 ? -5.724 6.760 16.738 1.00 86.81 84 LYS A C 1
ATOM 682 O O . LYS A 1 84 ? -5.024 6.447 15.778 1.00 86.81 84 LYS A O 1
ATOM 687 N N . SER A 1 85 ? -6.198 5.874 17.605 1.00 87.06 85 SER A N 1
ATOM 688 C CA . SER A 1 85 ? -5.974 4.437 17.521 1.00 87.06 85 SER A CA 1
ATOM 689 C C . SER A 1 85 ? -7.298 3.689 17.427 1.00 87.06 85 SER A C 1
ATOM 691 O O . SER A 1 85 ? -8.221 3.902 18.212 1.00 87.06 85 SER A O 1
ATOM 693 N N . VAL A 1 86 ? -7.386 2.786 16.454 1.00 86.69 86 VAL A N 1
ATOM 694 C CA . VAL A 1 86 ? -8.548 1.932 16.217 1.00 86.69 86 VAL A CA 1
ATOM 695 C C . VAL A 1 86 ? -8.119 0.474 16.372 1.00 86.69 86 VAL A C 1
ATOM 697 O O . VAL A 1 86 ? -7.299 -0.016 15.591 1.00 86.69 86 VAL A O 1
ATOM 700 N N . PRO A 1 87 ? -8.659 -0.255 17.362 1.00 86.88 87 PRO A N 1
ATOM 701 C CA . PRO A 1 87 ? -8.369 -1.672 17.531 1.00 86.88 87 PRO A CA 1
ATOM 702 C C . PRO A 1 87 ? -8.865 -2.490 16.332 1.00 86.88 87 PRO A C 1
ATOM 704 O O . PRO A 1 87 ? -10.016 -2.346 15.918 1.00 86.88 87 PRO A O 1
ATOM 707 N N . SER A 1 88 ? -8.061 -3.440 15.848 1.00 84.69 88 SER A N 1
ATOM 708 C CA . SER A 1 88 ? -8.434 -4.336 14.735 1.00 84.69 88 SER A CA 1
ATOM 709 C C . SER A 1 88 ? -9.710 -5.127 15.003 1.00 84.69 88 SER A C 1
ATOM 711 O O . SER A 1 88 ? -10.458 -5.420 14.079 1.00 84.69 88 SER A O 1
ATOM 713 N N . LYS A 1 89 ? -10.013 -5.426 16.274 1.00 86.06 89 LYS A N 1
ATOM 714 C CA . LYS A 1 89 ? -11.261 -6.102 16.668 1.00 86.06 89 LYS A CA 1
ATOM 715 C C . LYS A 1 89 ? -12.533 -5.337 16.271 1.00 86.06 89 LYS A C 1
ATOM 717 O O . LYS A 1 89 ? -13.566 -5.977 16.058 1.00 86.06 89 LYS A O 1
ATOM 722 N N . ASN A 1 90 ? -12.447 -4.008 16.162 1.00 87.19 90 ASN A N 1
ATOM 723 C CA . ASN A 1 90 ? -13.557 -3.119 15.810 1.00 87.19 90 ASN A CA 1
ATOM 724 C C . ASN A 1 90 ? -13.647 -2.863 14.298 1.00 87.19 90 ASN A C 1
ATOM 726 O O . ASN A 1 90 ? -14.610 -2.254 13.842 1.00 87.19 90 ASN A O 1
ATOM 730 N N . ILE A 1 91 ? -12.668 -3.332 13.523 1.00 86.44 91 ILE A N 1
ATOM 731 C CA . ILE A 1 91 ? -12.618 -3.185 12.071 1.00 86.44 91 ILE A CA 1
ATOM 732 C C . ILE A 1 91 ? -13.267 -4.418 11.434 1.00 86.44 91 ILE A C 1
ATOM 734 O O . ILE A 1 91 ? -12.927 -5.553 11.773 1.00 86.44 91 ILE A O 1
ATOM 738 N N . ASP A 1 92 ? -14.212 -4.196 10.523 1.00 87.56 92 ASP A N 1
ATOM 739 C CA . ASP A 1 92 ? -14.767 -5.243 9.661 1.00 87.56 92 ASP A CA 1
ATOM 740 C C . ASP A 1 92 ? -13.835 -5.468 8.466 1.00 87.56 92 ASP A C 1
ATOM 742 O O . ASP A 1 92 ? -13.312 -6.564 8.249 1.00 87.56 92 ASP A O 1
ATOM 746 N N . ARG A 1 93 ? -13.574 -4.390 7.718 1.00 87.50 93 ARG A N 1
ATOM 747 C CA . ARG A 1 93 ? -12.815 -4.407 6.464 1.00 87.50 93 ARG A CA 1
ATOM 748 C C . ARG A 1 93 ? -11.944 -3.165 6.318 1.00 87.50 93 ARG A C 1
ATOM 750 O O . ARG A 1 93 ? -12.253 -2.094 6.832 1.00 87.50 93 ARG A O 1
ATOM 757 N N . LEU A 1 94 ? -10.858 -3.309 5.574 1.00 88.62 94 LEU A N 1
ATOM 758 C CA . LEU A 1 94 ? -9.928 -2.249 5.214 1.00 88.62 94 LEU A CA 1
ATOM 759 C C . LEU A 1 94 ? -9.900 -2.103 3.704 1.00 88.62 94 LEU A C 1
ATOM 761 O O . LEU A 1 94 ? -9.781 -3.096 2.991 1.00 88.62 94 LEU A O 1
ATOM 765 N N . LYS A 1 95 ? -9.951 -0.864 3.225 1.00 87.62 95 LYS A N 1
ATOM 766 C CA . LYS A 1 95 ? -9.558 -0.529 1.860 1.00 87.62 95 LYS A CA 1
ATOM 767 C C . LYS A 1 95 ? -8.083 -0.167 1.877 1.00 87.62 95 LYS A C 1
ATOM 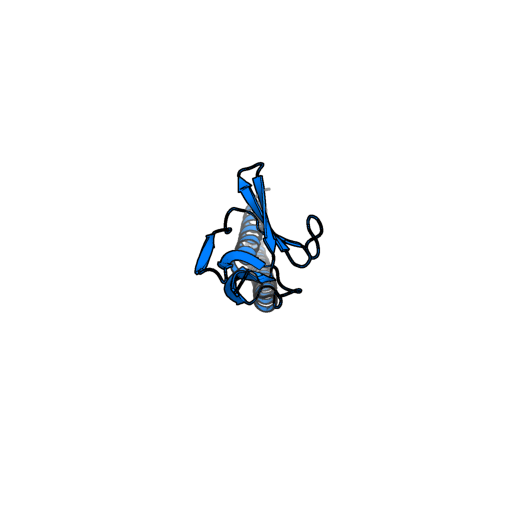769 O O . LYS A 1 95 ? -7.685 0.772 2.573 1.00 87.62 95 LYS A O 1
ATOM 774 N N . ILE A 1 96 ? -7.293 -0.920 1.129 1.00 86.56 96 ILE A N 1
ATOM 775 C CA . ILE A 1 96 ? -5.866 -0.686 0.959 1.00 86.56 96 ILE A CA 1
ATOM 776 C C . ILE A 1 96 ? -5.559 -0.428 -0.515 1.00 86.56 96 ILE A C 1
ATOM 778 O O . ILE A 1 96 ? -6.183 -0.988 -1.413 1.00 86.56 96 ILE A O 1
ATOM 782 N N . GLU A 1 97 ? -4.592 0.440 -0.761 1.00 83.25 97 GLU A N 1
ATOM 783 C CA . GLU A 1 97 ? -3.977 0.639 -2.063 1.00 83.25 97 GLU A CA 1
ATOM 784 C C . GLU A 1 97 ? -2.623 -0.064 -2.039 1.00 83.25 97 GLU A C 1
ATOM 786 O O . GLU A 1 97 ? -1.719 0.322 -1.297 1.00 83.25 97 GLU A O 1
ATOM 791 N N . VAL A 1 98 ? -2.506 -1.147 -2.798 1.00 82.19 98 VAL A N 1
ATOM 792 C CA . VAL A 1 98 ? -1.283 -1.933 -2.919 1.00 82.19 98 VAL A CA 1
ATOM 793 C C . VAL A 1 98 ? -0.501 -1.400 -4.108 1.00 82.19 98 VAL A C 1
ATOM 795 O O . VAL A 1 98 ? -1.017 -1.324 -5.224 1.00 82.19 98 VAL A O 1
ATOM 798 N N . LEU A 1 99 ? 0.749 -1.022 -3.866 1.00 75.81 99 LEU A N 1
ATOM 799 C CA . LEU A 1 99 ? 1.683 -0.645 -4.917 1.00 75.81 99 LEU A CA 1
ATOM 800 C C . LEU A 1 99 ? 2.315 -1.925 -5.457 1.00 75.81 99 LEU A C 1
ATOM 802 O O . LEU A 1 99 ? 3.146 -2.551 -4.797 1.00 75.81 99 LEU A O 1
ATOM 806 N N . GLU A 1 100 ? 1.910 -2.322 -6.658 1.00 69.75 100 GLU A N 1
ATOM 807 C CA . GLU A 1 100 ? 2.520 -3.436 -7.370 1.00 69.75 100 GLU A CA 1
ATOM 808 C C . GLU A 1 100 ? 3.536 -2.879 -8.369 1.00 69.75 100 GLU A C 1
ATOM 810 O O . GLU A 1 100 ? 3.202 -2.183 -9.329 1.00 69.75 100 GLU A O 1
ATOM 815 N N . SER A 1 101 ? 4.810 -3.174 -8.117 1.00 63.56 101 SER A N 1
ATOM 816 C CA . SER A 1 101 ? 5.868 -2.961 -9.100 1.00 63.56 101 SER A CA 1
ATOM 817 C C . SER A 1 101 ? 5.990 -4.214 -9.952 1.00 63.56 101 SER A C 1
ATOM 819 O O . SER A 1 101 ? 6.237 -5.305 -9.428 1.00 63.56 101 SER A O 1
ATOM 821 N N . ASN A 1 102 ? 5.813 -4.081 -11.265 1.00 68.25 102 ASN A N 1
ATOM 822 C CA . ASN A 1 102 ? 6.001 -5.205 -12.170 1.00 68.25 102 ASN A CA 1
ATOM 823 C C . ASN A 1 102 ? 7.483 -5.315 -12.541 1.00 68.25 102 ASN A C 1
ATOM 825 O O . ASN A 1 102 ? 7.926 -4.804 -13.567 1.00 68.25 102 ASN A O 1
ATOM 829 N N . VAL A 1 103 ? 8.253 -6.003 -11.693 1.00 65.50 103 VAL A N 1
ATOM 830 C CA . VAL A 1 103 ? 9.708 -6.176 -11.849 1.00 65.50 103 VAL A CA 1
ATOM 831 C C . VAL A 1 103 ? 10.078 -6.690 -13.244 1.00 65.50 103 VAL A C 1
ATOM 833 O O . VAL A 1 103 ? 11.053 -6.222 -13.827 1.00 65.50 103 VAL A O 1
ATOM 836 N N . PHE A 1 104 ? 9.283 -7.599 -13.815 1.00 63.88 104 PHE A N 1
ATOM 837 C CA . PHE A 1 104 ? 9.529 -8.149 -15.148 1.00 63.88 104 PHE A CA 1
ATOM 838 C C . PHE A 1 104 ? 9.412 -7.084 -16.243 1.00 63.88 104 PHE A C 1
ATOM 840 O O . PHE A 1 104 ? 10.295 -6.967 -17.093 1.00 63.88 104 PHE A O 1
ATOM 847 N N . VAL A 1 105 ? 8.361 -6.263 -16.188 1.00 67.06 105 VAL A N 1
ATOM 848 C CA . VAL A 1 105 ? 8.184 -5.138 -17.115 1.00 67.06 105 VAL A CA 1
ATOM 849 C C . VAL A 1 105 ? 9.288 -4.097 -16.908 1.00 67.06 105 VAL A C 1
ATOM 851 O O . VAL A 1 105 ? 9.841 -3.614 -17.893 1.00 67.06 105 VAL A O 1
ATOM 854 N N . THR A 1 106 ? 9.704 -3.827 -15.663 1.00 66.75 106 THR A N 1
ATOM 855 C CA . THR A 1 106 ? 10.808 -2.891 -15.374 1.00 66.75 106 THR A CA 1
ATOM 856 C C . THR A 1 106 ? 12.093 -3.357 -16.051 1.00 66.75 106 THR A C 1
ATOM 858 O O . THR A 1 106 ? 12.757 -2.583 -16.738 1.00 66.75 106 THR A O 1
ATOM 861 N N . VAL A 1 107 ? 12.433 -4.639 -15.892 1.00 69.94 107 VAL A N 1
ATOM 862 C CA . VAL A 1 107 ? 13.639 -5.235 -16.479 1.00 69.94 107 VAL A CA 1
ATOM 863 C C . VAL A 1 107 ? 13.569 -5.226 -18.005 1.00 69.94 107 VAL A C 1
ATOM 865 O O . VAL A 1 107 ? 14.546 -4.844 -18.647 1.00 69.94 107 VAL A O 1
ATOM 868 N N . LEU A 1 108 ? 12.421 -5.572 -18.596 1.00 71.00 108 LEU A N 1
ATOM 869 C CA . LEU A 1 108 ? 12.228 -5.530 -20.048 1.00 71.00 108 LEU A CA 1
ATOM 870 C C . LEU A 1 108 ? 12.450 -4.131 -20.625 1.00 71.00 108 LEU A C 1
ATOM 872 O O . LEU A 1 108 ? 13.133 -3.999 -21.641 1.00 71.00 108 LEU A O 1
ATOM 876 N N . ILE A 1 109 ? 11.918 -3.087 -19.981 1.00 72.62 109 ILE A N 1
ATOM 877 C CA . ILE A 1 109 ? 12.090 -1.713 -20.463 1.00 72.62 109 ILE A CA 1
ATOM 878 C C . ILE A 1 109 ? 13.557 -1.281 -20.341 1.00 72.62 109 ILE A C 1
ATOM 880 O O . ILE A 1 109 ? 14.096 -0.691 -21.279 1.00 72.62 109 ILE A O 1
ATOM 884 N N . ILE A 1 110 ? 14.237 -1.617 -19.239 1.00 72.56 110 ILE A N 1
ATOM 885 C CA . ILE A 1 110 ? 15.666 -1.312 -19.067 1.00 72.56 110 ILE A CA 1
ATOM 886 C C . ILE A 1 110 ? 16.491 -1.980 -20.176 1.00 72.56 110 ILE A C 1
ATOM 888 O O . ILE A 1 110 ? 17.238 -1.296 -20.877 1.00 72.56 110 ILE A O 1
ATOM 892 N N . VAL A 1 111 ? 16.322 -3.287 -20.395 1.00 77.62 111 VAL A N 1
ATOM 893 C CA . VAL A 1 111 ? 17.058 -4.028 -21.434 1.00 77.62 111 VAL A CA 1
ATOM 894 C C . VAL A 1 111 ? 16.730 -3.496 -22.833 1.00 77.62 111 VAL A C 1
ATOM 896 O O . VAL A 1 111 ? 17.640 -3.275 -23.633 1.00 77.62 111 VAL A O 1
ATOM 899 N N . GLY A 1 112 ? 15.454 -3.217 -23.118 1.00 76.31 112 GLY A N 1
ATOM 900 C CA . GLY A 1 112 ? 15.020 -2.632 -24.388 1.00 76.31 112 GLY A CA 1
ATOM 901 C C . GLY A 1 112 ? 15.643 -1.258 -24.648 1.00 76.31 112 GLY A C 1
ATOM 902 O O . GLY A 1 112 ? 16.150 -1.004 -25.740 1.00 76.31 112 GLY A O 1
ATOM 903 N N . SER A 1 113 ? 15.686 -0.390 -23.634 1.00 73.38 113 SER A N 1
ATOM 904 C CA . SER A 1 113 ? 16.303 0.938 -23.745 1.00 73.38 113 SER A CA 1
ATOM 905 C C . SER A 1 113 ? 17.814 0.867 -24.004 1.00 73.38 113 SER A C 1
ATOM 907 O O . SER A 1 113 ? 18.326 1.611 -24.843 1.00 73.38 113 SER A O 1
ATOM 909 N N . LEU A 1 114 ? 18.520 -0.076 -23.367 1.00 78.19 114 LEU A N 1
ATOM 910 C CA . LEU A 1 114 ? 19.946 -0.320 -23.604 1.00 78.19 114 LEU A CA 1
ATOM 911 C C . LEU A 1 114 ? 20.208 -0.830 -25.025 1.00 78.19 114 LEU A C 1
ATOM 913 O O . LEU A 1 114 ? 21.141 -0.361 -25.676 1.00 78.19 114 LEU A O 1
ATOM 917 N N . ALA A 1 115 ? 19.372 -1.739 -25.532 1.00 80.44 115 ALA A N 1
ATOM 918 C CA . ALA A 1 115 ? 19.484 -2.244 -26.899 1.00 80.44 115 ALA A CA 1
ATOM 919 C C . ALA A 1 115 ? 19.293 -1.126 -27.939 1.00 80.44 115 ALA A C 1
ATOM 921 O O . ALA A 1 115 ? 20.078 -1.016 -28.882 1.00 80.44 115 ALA A O 1
ATOM 922 N N . ILE A 1 116 ? 18.304 -0.247 -27.740 1.00 79.31 116 ILE A N 1
ATOM 923 C CA . ILE A 1 116 ? 18.072 0.916 -28.610 1.0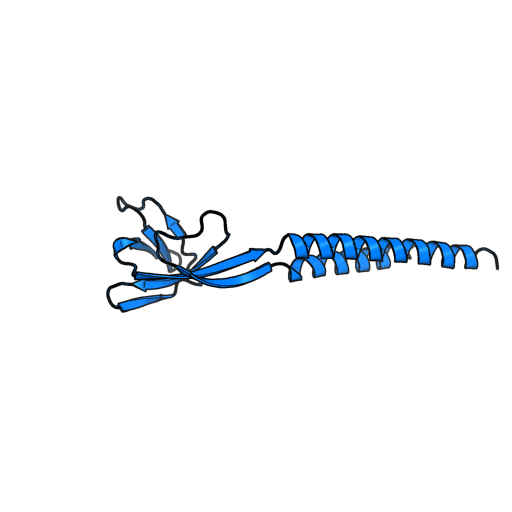0 79.31 116 ILE A CA 1
ATOM 924 C C . ILE A 1 116 ? 19.265 1.878 -28.559 1.00 79.31 116 ILE A C 1
ATOM 926 O O . ILE A 1 116 ? 19.747 2.314 -29.605 1.00 79.31 116 ILE A O 1
ATOM 930 N N . ALA A 1 117 ? 19.780 2.184 -27.365 1.00 75.94 117 ALA A N 1
ATOM 931 C CA . ALA A 1 117 ? 20.947 3.051 -27.209 1.00 75.94 117 ALA A CA 1
ATOM 932 C C . ALA A 1 117 ? 22.192 2.476 -27.910 1.00 75.94 117 ALA A C 1
ATOM 934 O O . ALA A 1 117 ? 22.931 3.214 -28.563 1.00 75.94 117 ALA A O 1
ATOM 935 N N . PHE A 1 118 ? 22.396 1.159 -27.831 1.00 79.62 118 PHE A N 1
ATOM 936 C CA . PHE A 1 118 ? 23.496 0.468 -28.501 1.00 79.62 118 PHE A CA 1
ATOM 937 C C . PHE A 1 118 ? 23.373 0.521 -30.033 1.00 79.62 118 PHE A C 1
ATOM 939 O O . PHE A 1 118 ? 24.338 0.860 -30.719 1.00 79.62 118 PHE A O 1
ATOM 946 N N . LEU A 1 119 ? 22.176 0.271 -30.578 1.00 80.12 119 LEU A N 1
ATOM 947 C CA . LEU A 1 119 ? 21.915 0.384 -32.018 1.00 80.12 119 LEU A CA 1
ATOM 948 C C . LEU A 1 119 ? 22.129 1.813 -32.534 1.00 80.12 119 LEU A C 1
ATOM 950 O O . LEU A 1 119 ? 22.733 2.002 -33.590 1.00 80.12 119 LEU A O 1
ATOM 954 N N . LEU A 1 120 ? 21.697 2.822 -31.772 1.00 78.00 120 LEU A N 1
ATOM 955 C CA . LEU A 1 120 ? 21.943 4.226 -32.103 1.00 78.00 120 LEU A CA 1
ATOM 956 C C . LEU A 1 120 ? 23.442 4.556 -32.114 1.00 78.00 120 LEU A C 1
ATOM 958 O O . LEU A 1 120 ? 23.903 5.246 -33.022 1.00 78.00 120 LEU A O 1
ATOM 962 N N . ALA A 1 121 ? 24.221 4.040 -31.158 1.00 76.44 121 ALA A N 1
ATOM 963 C CA . ALA A 1 121 ? 25.670 4.245 -31.119 1.00 76.44 121 ALA A CA 1
ATOM 964 C C . ALA A 1 121 ? 26.379 3.634 -32.342 1.00 76.44 121 ALA A C 1
ATOM 966 O O . ALA A 1 121 ? 27.237 4.285 -32.946 1.00 76.44 121 ALA A O 1
ATOM 967 N N . ILE A 1 122 ? 25.983 2.424 -32.758 1.00 80.12 122 ILE A N 1
ATOM 968 C CA . ILE A 1 122 ? 26.499 1.784 -33.980 1.00 80.12 122 ILE A CA 1
ATOM 969 C C . ILE A 1 122 ? 26.144 2.620 -35.209 1.00 80.12 122 ILE A C 1
ATOM 971 O O . ILE A 1 122 ? 27.013 2.912 -36.030 1.00 80.12 122 ILE A O 1
ATOM 975 N N . TRP A 1 123 ? 24.886 3.050 -35.322 1.00 79.69 123 TRP A N 1
ATOM 976 C CA . TRP A 1 123 ? 24.425 3.833 -36.465 1.00 79.69 123 TRP A CA 1
ATOM 977 C C . TRP A 1 123 ? 25.160 5.175 -36.583 1.00 79.69 123 TRP A C 1
ATOM 979 O O . TRP A 1 123 ? 25.584 5.561 -37.674 1.00 79.69 123 TRP A O 1
ATOM 989 N N . ILE A 1 124 ? 25.402 5.857 -35.458 1.00 77.62 124 ILE A N 1
ATOM 990 C CA . ILE A 1 124 ? 26.209 7.085 -35.416 1.00 77.62 124 ILE A CA 1
ATOM 991 C C . ILE A 1 124 ? 27.646 6.805 -35.862 1.00 77.62 124 ILE A C 1
ATOM 993 O O . ILE A 1 124 ? 28.200 7.580 -36.637 1.00 77.62 124 ILE A O 1
ATOM 997 N N . THR A 1 125 ? 28.255 5.710 -35.410 1.00 74.12 125 THR A N 1
ATOM 998 C CA . THR A 1 125 ? 29.639 5.355 -35.771 1.00 74.12 125 THR A CA 1
ATOM 999 C C . THR A 1 125 ? 29.771 5.066 -37.269 1.00 74.12 125 THR A C 1
ATOM 1001 O O . THR A 1 125 ? 30.685 5.570 -37.915 1.00 74.12 125 THR A O 1
ATOM 1004 N N . LEU A 1 126 ? 28.816 4.331 -37.849 1.00 76.81 126 LEU A N 1
ATOM 1005 C CA . LEU A 1 126 ? 28.787 4.040 -39.285 1.00 76.81 126 LEU A CA 1
ATOM 1006 C C . LEU A 1 126 ? 28.574 5.303 -40.129 1.00 76.81 126 LEU A C 1
ATOM 1008 O O . LEU A 1 126 ? 29.280 5.520 -41.110 1.00 76.81 126 LEU A O 1
ATOM 1012 N N . THR A 1 127 ? 27.630 6.162 -39.739 1.00 70.19 127 THR A N 1
ATOM 1013 C CA . THR A 1 127 ? 27.350 7.406 -40.474 1.00 70.19 127 THR A CA 1
ATOM 1014 C C . THR A 1 127 ? 28.485 8.419 -40.340 1.00 70.19 127 THR A C 1
ATOM 1016 O O . THR A 1 127 ? 28.906 8.985 -41.340 1.00 70.19 127 THR A O 1
ATOM 1019 N N . SER A 1 128 ? 29.046 8.623 -39.145 1.00 61.47 128 SER A N 1
ATOM 1020 C CA . SER A 1 128 ? 30.172 9.549 -38.940 1.00 61.47 128 SER A CA 1
ATOM 1021 C C . SER A 1 128 ? 31.490 9.072 -39.561 1.00 61.47 128 SER A C 1
ATOM 1023 O O . SER A 1 128 ? 32.236 9.914 -40.055 1.00 61.47 128 SER A O 1
ATOM 1025 N N . GLY A 1 129 ? 31.741 7.760 -39.628 1.00 57.97 129 GLY A N 1
ATOM 1026 C CA . GLY A 1 129 ? 32.865 7.194 -40.383 1.00 57.97 129 GLY A CA 1
ATOM 1027 C C . GLY A 1 129 ? 32.727 7.359 -41.903 1.00 57.97 129 GLY A C 1
ATOM 1028 O O . GLY A 1 129 ? 33.728 7.546 -42.593 1.00 57.97 129 GLY A O 1
ATOM 1029 N N . ALA A 1 130 ? 31.497 7.374 -42.431 1.00 50.28 130 ALA A N 1
ATOM 1030 C CA . ALA A 1 130 ? 31.241 7.644 -43.848 1.00 50.28 130 ALA A CA 1
ATOM 1031 C C . ALA A 1 130 ? 31.517 9.112 -44.238 1.00 50.28 130 ALA A C 1
ATOM 1033 O O . ALA A 1 130 ? 31.989 9.371 -45.341 1.00 50.28 130 ALA A O 1
ATOM 1034 N N . TYR A 1 131 ? 31.296 10.071 -43.330 1.00 48.19 131 TYR A N 1
ATOM 1035 C CA . TYR A 1 131 ? 31.589 11.493 -43.576 1.00 48.19 131 TYR A CA 1
ATOM 1036 C C . TYR A 1 131 ? 33.084 11.849 -43.533 1.00 48.19 131 TYR A C 1
ATOM 1038 O O . TYR A 1 131 ? 33.449 12.925 -43.986 1.00 48.19 131 TYR A O 1
ATOM 1046 N N . THR A 1 132 ? 33.954 10.986 -43.000 1.00 48.72 132 THR A N 1
ATOM 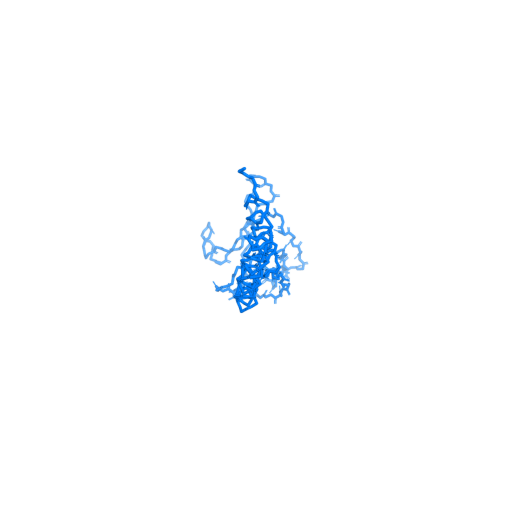1047 C CA . THR A 1 132 ? 35.415 11.214 -42.989 1.00 48.72 132 THR A CA 1
ATOM 1048 C C . THR A 1 132 ? 36.144 10.683 -44.225 1.00 48.72 132 THR A C 1
ATOM 1050 O O . THR A 1 132 ? 37.344 10.907 -44.350 1.00 48.72 132 THR A O 1
ATOM 1053 N N . MET A 1 133 ? 35.453 9.976 -45.127 1.00 45.22 133 MET A N 1
ATOM 1054 C CA . MET A 1 133 ? 36.025 9.472 -46.388 1.00 45.22 133 MET A CA 1
ATOM 1055 C C . MET A 1 133 ? 35.597 10.283 -47.625 1.00 45.22 133 MET A C 1
ATOM 1057 O O . MET A 1 133 ? 35.871 9.854 -48.745 1.00 45.22 133 MET A O 1
ATOM 1061 N N . HIS A 1 134 ? 34.937 11.430 -47.431 1.00 40.03 134 HIS A N 1
ATOM 1062 C CA . HIS A 1 134 ? 34.545 12.364 -48.489 1.00 40.03 134 HIS A CA 1
ATOM 1063 C C . HIS A 1 134 ? 35.241 13.714 -48.332 1.00 40.03 134 HIS A C 1
ATOM 1065 O O . HIS A 1 134 ? 35.314 14.205 -47.183 1.00 40.03 134 HIS A O 1
#

Secondary structure (DSSP, 8-state):
--SHHHHHHHHHHHHHHHHHTSEEEEEEEE-GGG--SSSEEEEEEEEETTS-EEE-TTTT-EEEEEETTEEEEEEEESSTT-EEEEEGGGEEEEEEEEEEE-HHHHHHHHHHHHHHHHHHHHHHHHHHHHHT--

Foldseek 3Di:
DPPVPVLVVVLVVLLVVLVVPFKDKDKDKAALVPPDPPFDKFFQWFQFPVRDIDGQNVFRWDWDCDDPRAGTWIWTAPDPPRIDIDHSVGTPMIIMITIDGPVVSSVVSVVVSVVVSVVVVVVCVVVVVVVVVD

Sequence (134 aa):
MFKNTNIFRVIVLIVLTAFTGCVTSKIEYTKSNELPKEKVYRITTLYLKDGSIIDVKEKDAKFKLKDKGIDNVIVYYEDVNIEKSVPSKNIDRLKIEVLESNVFVTVLIIVGSLAIAFLLAIWITLTSGAYTMH

Radius of gyration: 25.01 Å; chains: 1; bounding box: 57×31×74 Å

pLDDT: mean 75.21, std 12.07, range [38.22, 90.94]